Protein AF-A0A6V7JGU9-F1 (afdb_monomer_lite)

Radius of gyration: 13.36 Å; chains: 1; bounding box: 26×25×40 Å

Organism: NCBI:txid1563983

pLDDT: mean 77.05, std 13.01, range [39.75, 91.19]

Secondary structure (DSSP, 8-state):
---------EEEESSSSS--EEEEEPPGGG----EEEEEEEEETTTEEEEEEE------

Structure (mmCIF, N/CA/C/O backbone):
data_AF-A0A6V7JGU9-F1
#
_entry.id   AF-A0A6V7JGU9-F1
#
loop_
_atom_site.group_PDB
_atom_site.id
_atom_site.type_symbol
_atom_site.label_atom_id
_atom_site.label_alt_id
_atom_site.label_comp_id
_atom_site.label_asym_id
_atom_site.label_entity_id
_atom_site.label_seq_id
_atom_site.pdbx_PDB_ins_code
_atom_site.Cartn_x
_atom_site.Cartn_y
_atom_site.Cartn_z
_atom_site.occupancy
_atom_site.B_iso_or_equiv
_atom_site.auth_seq_id
_atom_site.auth_comp_id
_atom_site.auth_asym_id
_atom_site.auth_atom_id
_atom_site.pdbx_PDB_model_num
ATOM 1 N N . ALA A 1 1 ? 6.082 -8.953 26.305 1.00 49.28 1 ALA A N 1
ATOM 2 C CA . ALA A 1 1 ? 5.458 -9.390 25.042 1.00 49.28 1 ALA A CA 1
ATOM 3 C C . ALA A 1 1 ? 4.938 -8.146 24.334 1.00 49.28 1 ALA A C 1
ATOM 5 O O . ALA A 1 1 ? 4.270 -7.356 24.989 1.00 49.28 1 ALA A O 1
ATOM 6 N N . GLY A 1 2 ? 5.332 -7.913 23.080 1.00 52.72 2 GLY A N 1
ATOM 7 C CA . GLY A 1 2 ? 4.833 -6.787 22.285 1.00 52.72 2 GLY A CA 1
ATOM 8 C C . G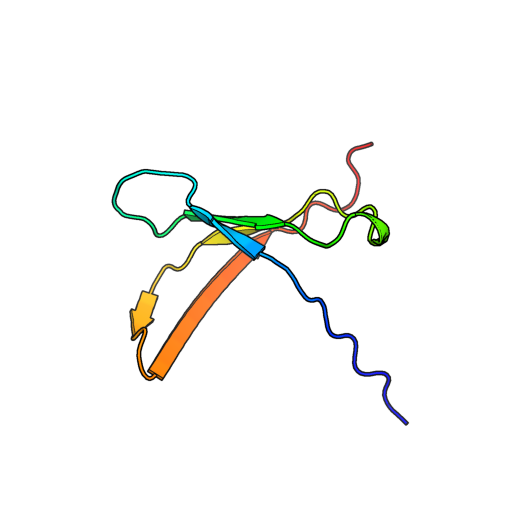LY A 1 2 ? 3.490 -7.140 21.652 1.00 52.72 2 GLY A C 1
ATOM 9 O O . GLY A 1 2 ? 3.281 -8.291 21.278 1.00 52.72 2 GLY A O 1
ATOM 10 N N . VAL A 1 3 ? 2.584 -6.170 21.568 1.00 60.06 3 VAL A N 1
ATOM 11 C CA . VAL A 1 3 ? 1.330 -6.314 20.823 1.00 60.06 3 VAL A CA 1
ATOM 12 C C . VAL A 1 3 ? 1.621 -5.942 19.374 1.00 60.06 3 VAL A C 1
ATOM 14 O O . VAL A 1 3 ? 1.997 -4.806 19.094 1.00 60.06 3 VAL A O 1
ATOM 17 N N . GLU A 1 4 ? 1.481 -6.900 18.463 1.00 50.59 4 GLU A N 1
ATOM 18 C CA . GLU A 1 4 ? 1.47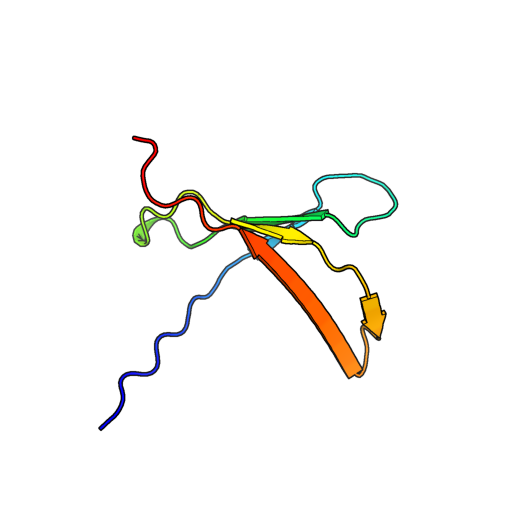8 -6.623 17.030 1.00 50.59 4 GLU A CA 1
ATOM 19 C C . GLU A 1 4 ? 0.117 -6.026 16.667 1.00 50.59 4 GLU A C 1
ATOM 21 O O . GLU A 1 4 ? -0.919 -6.674 16.813 1.00 50.59 4 GLU A O 1
ATOM 26 N N . MET A 1 5 ? 0.113 -4.766 16.239 1.00 58.06 5 MET A N 1
ATOM 27 C CA . MET A 1 5 ? -1.079 -4.130 15.689 1.00 58.06 5 MET A CA 1
ATOM 28 C C . MET A 1 5 ? -1.010 -4.238 14.172 1.00 58.06 5 MET A C 1
ATOM 30 O O . MET A 1 5 ? -0.276 -3.491 13.527 1.00 58.06 5 MET A O 1
ATOM 34 N N . SER A 1 6 ? -1.763 -5.176 13.606 1.00 62.78 6 SER A N 1
ATOM 35 C CA . SER A 1 6 ? -1.971 -5.270 12.166 1.00 62.78 6 SER A CA 1
ATOM 36 C C . SER A 1 6 ? -3.312 -4.638 11.794 1.00 62.78 6 SER A C 1
ATOM 38 O O . SER A 1 6 ? -4.330 -4.843 12.454 1.00 62.78 6 SER A O 1
ATOM 40 N N . TRP A 1 7 ? -3.308 -3.845 10.724 1.00 66.12 7 TRP A N 1
ATOM 41 C CA . TRP A 1 7 ? -4.505 -3.227 10.159 1.00 66.12 7 TRP A CA 1
ATOM 42 C C . TRP A 1 7 ? -4.684 -3.748 8.738 1.00 66.12 7 TRP A C 1
ATOM 44 O O . TRP A 1 7 ? -3.813 -3.562 7.891 1.00 66.12 7 TRP A O 1
ATOM 54 N N . VAL A 1 8 ? -5.806 -4.415 8.469 1.00 78.31 8 VAL A N 1
ATOM 55 C CA . VAL A 1 8 ? -6.132 -4.917 7.127 1.00 78.31 8 VAL A CA 1
ATOM 56 C C . VAL A 1 8 ? -7.033 -3.901 6.438 1.00 78.31 8 VAL A C 1
ATOM 58 O O . VAL A 1 8 ? -8.171 -3.713 6.855 1.00 78.31 8 VAL A O 1
ATOM 61 N N . GLY A 1 9 ? -6.535 -3.240 5.395 1.00 80.50 9 GLY A N 1
ATOM 62 C CA . GLY A 1 9 ? -7.279 -2.243 4.622 1.00 80.50 9 GLY A CA 1
ATOM 63 C C . GLY A 1 9 ? -7.345 -2.565 3.130 1.00 80.50 9 GLY A C 1
ATOM 64 O O . GLY A 1 9 ? -6.721 -3.507 2.649 1.00 80.50 9 GLY A O 1
ATOM 65 N N . THR A 1 10 ? -8.120 -1.777 2.385 1.00 85.44 10 THR A N 1
ATOM 66 C CA . THR A 1 10 ? -8.193 -1.826 0.914 1.00 85.44 10 THR A CA 1
ATOM 67 C C . THR A 1 10 ? -7.674 -0.518 0.326 1.00 85.44 10 THR A C 1
ATOM 69 O O . THR A 1 10 ? -8.135 0.548 0.729 1.00 85.44 10 THR A O 1
ATOM 72 N N . PHE A 1 11 ? -6.759 -0.598 -0.642 1.00 84.50 11 PHE A N 1
ATOM 73 C CA . PHE A 1 11 ? -6.291 0.554 -1.415 1.00 84.50 11 PHE A CA 1
ATOM 74 C C . PHE A 1 11 ? -7.245 0.822 -2.583 1.00 84.50 11 PHE A C 1
ATOM 76 O O . PHE A 1 11 ? -7.421 -0.029 -3.453 1.00 84.50 11 PHE A O 1
ATOM 83 N N . ILE A 1 12 ? -7.865 2.000 -2.601 1.00 86.12 12 ILE A N 1
ATOM 84 C CA . ILE A 1 12 ? -8.811 2.420 -3.639 1.00 86.12 12 ILE A CA 1
ATOM 85 C C . ILE A 1 12 ? -8.152 3.524 -4.480 1.00 86.12 12 ILE A C 1
ATOM 87 O O . ILE A 1 12 ? -7.877 4.590 -3.930 1.00 86.12 12 ILE A O 1
ATOM 91 N N . PRO A 1 13 ? -7.895 3.304 -5.783 1.00 85.31 13 PRO A N 1
ATOM 92 C CA . PRO A 1 13 ? -7.409 4.335 -6.702 1.00 85.31 13 PRO A CA 1
ATOM 93 C C . PRO A 1 13 ? -8.270 5.601 -6.665 1.00 85.31 13 PRO A C 1
ATOM 95 O O . PRO A 1 13 ? -9.491 5.510 -6.798 1.00 85.31 13 PRO A O 1
ATOM 98 N N . LYS A 1 14 ? -7.653 6.780 -6.530 1.00 81.50 14 LYS A N 1
ATOM 99 C CA . LYS A 1 14 ? -8.384 8.059 -6.598 1.00 81.50 14 LYS A CA 1
ATOM 100 C C . LYS A 1 14 ? -8.568 8.584 -8.022 1.00 81.50 14 LYS A C 1
ATOM 102 O O . LYS A 1 14 ? -9.572 9.229 -8.299 1.00 81.50 14 LYS A O 1
ATOM 107 N N . ASN A 1 15 ? -7.625 8.287 -8.916 1.00 78.12 15 ASN A N 1
ATOM 108 C CA . ASN A 1 15 ? -7.589 8.810 -10.282 1.00 78.12 15 ASN A CA 1
ATOM 109 C C . ASN A 1 15 ? -7.392 7.688 -11.306 1.00 78.12 15 ASN A C 1
ATOM 111 O O . ASN A 1 15 ? -6.884 6.617 -10.980 1.00 78.12 15 ASN A O 1
ATOM 115 N N . SER A 1 16 ? -7.776 7.945 -12.559 1.00 71.38 16 SER A N 1
ATOM 116 C CA . SER A 1 16 ? -7.718 6.962 -13.647 1.00 71.38 16 SER A CA 1
ATOM 117 C C . SER A 1 16 ? -6.353 6.841 -14.334 1.00 71.38 16 SER A C 1
ATOM 119 O O . SER A 1 16 ? -6.167 5.859 -15.041 1.00 71.38 16 SER A O 1
ATOM 121 N N . CYS A 1 17 ? -5.432 7.806 -14.163 1.00 62.09 17 CYS A N 1
ATOM 122 C CA . CYS A 1 17 ? -3.997 7.729 -14.503 1.00 62.09 17 CYS A CA 1
ATOM 123 C C . CYS A 1 17 ? -3.296 9.099 -14.325 1.00 62.09 17 CYS A C 1
ATOM 125 O O . CYS A 1 17 ? -3.877 10.105 -14.733 1.00 62.09 17 CYS A O 1
ATOM 127 N N . PRO A 1 18 ? -2.037 9.154 -13.838 1.00 57.44 18 PRO A N 1
ATOM 128 C CA . PRO A 1 18 ? -1.301 8.071 -13.184 1.00 57.44 18 PRO A CA 1
ATOM 129 C C . PRO A 1 18 ? -1.873 7.766 -11.790 1.00 57.44 18 PRO A C 1
ATOM 131 O O . PRO A 1 18 ? -2.304 8.660 -11.067 1.00 57.44 18 PRO A O 1
ATOM 134 N N . VAL A 1 19 ? -1.897 6.482 -11.421 1.00 68.19 19 VAL A N 1
ATOM 135 C CA . VAL A 1 19 ? -2.474 6.001 -10.155 1.00 68.19 19 VAL A CA 1
ATOM 136 C C . VAL A 1 19 ? -1.387 5.916 -9.085 1.00 68.19 19 VAL A C 1
ATOM 138 O O . VAL A 1 19 ? -0.953 4.830 -8.702 1.00 68.19 19 VAL A O 1
ATOM 141 N N . ASN A 1 20 ? -0.885 7.064 -8.638 1.00 84.50 20 ASN A N 1
ATOM 142 C CA . ASN A 1 20 ? -0.029 7.122 -7.452 1.00 84.50 20 ASN A CA 1
ATOM 143 C C . ASN A 1 20 ? -0.826 7.455 -6.185 1.00 84.50 20 ASN A C 1
ATOM 145 O O . ASN A 1 20 ? -0.337 7.169 -5.102 1.00 84.50 20 ASN A O 1
ATOM 149 N N . GLU A 1 21 ? -2.036 8.002 -6.304 1.00 87.06 21 GLU A N 1
ATOM 150 C CA . GLU A 1 21 ? -2.899 8.382 -5.181 1.00 87.06 21 GLU A CA 1
ATOM 151 C C . GLU A 1 21 ? -3.978 7.332 -4.892 1.00 87.06 21 GLU A C 1
ATOM 153 O O . GLU A 1 21 ? -4.740 6.923 -5.776 1.00 87.06 21 GLU A O 1
ATOM 158 N N . TYR A 1 22 ? -4.078 6.943 -3.624 1.00 87.25 22 TYR A N 1
ATOM 159 C CA . TYR A 1 22 ? -5.004 5.936 -3.132 1.00 87.25 22 TYR A CA 1
ATOM 160 C C . TYR A 1 22 ? -5.667 6.397 -1.841 1.00 87.25 22 TYR A C 1
ATOM 162 O O . TYR A 1 22 ? -5.102 7.135 -1.037 1.00 87.25 22 TYR A O 1
ATOM 170 N N . PHE A 1 23 ? -6.869 5.895 -1.616 1.00 87.31 23 PHE A N 1
ATOM 171 C CA . PHE A 1 23 ? -7.524 5.949 -0.325 1.00 87.31 23 PHE A CA 1
ATOM 172 C C . PHE A 1 23 ? -7.456 4.576 0.338 1.00 87.31 23 PHE A C 1
ATOM 174 O O . PHE A 1 23 ? -7.944 3.587 -0.215 1.00 87.31 23 PHE A O 1
ATOM 181 N N . VAL A 1 24 ? -6.841 4.509 1.514 1.00 86.94 24 VAL A N 1
ATOM 182 C CA . VAL A 1 24 ? -6.768 3.304 2.341 1.00 86.94 24 VAL A CA 1
ATOM 183 C C . VAL A 1 24 ? -8.007 3.254 3.211 1.00 86.94 24 VAL A C 1
ATOM 185 O O . VAL A 1 24 ? -8.146 4.015 4.165 1.00 86.94 24 VAL A O 1
ATOM 188 N N . LYS A 1 25 ? -8.915 2.339 2.884 1.00 85.31 25 LYS A N 1
ATOM 189 C CA . LYS A 1 25 ? -10.131 2.118 3.660 1.00 85.31 25 LYS A CA 1
ATOM 190 C C . LYS A 1 25 ? -9.930 0.977 4.648 1.00 85.31 25 LYS A C 1
ATOM 192 O O . LYS A 1 25 ? -9.625 -0.144 4.239 1.00 85.31 25 LYS A O 1
ATOM 197 N N . PHE A 1 26 ? -10.163 1.248 5.927 1.00 82.88 26 PHE A N 1
ATOM 198 C CA . PHE A 1 26 ? -10.136 0.239 6.985 1.00 82.88 26 PHE A CA 1
ATOM 199 C C . PHE A 1 26 ? -11.506 -0.436 7.180 1.00 82.88 26 PHE A C 1
ATOM 201 O O . PHE A 1 26 ? -12.527 0.051 6.675 1.00 82.88 26 PHE A O 1
ATOM 208 N N . PRO A 1 27 ? -11.565 -1.588 7.875 1.00 79.00 27 PRO A N 1
ATOM 209 C CA . PRO A 1 27 ? -12.808 -2.309 8.103 1.00 79.00 27 PRO A CA 1
ATOM 210 C C . PRO A 1 27 ? -13.781 -1.473 8.932 1.00 79.00 27 PRO A C 1
ATOM 212 O O . PRO A 1 27 ? -13.377 -0.782 9.853 1.00 79.00 27 PRO A O 1
ATOM 215 N N . ARG A 1 28 ? -15.090 -1.600 8.690 1.00 73.19 28 ARG A N 1
ATOM 216 C CA . ARG A 1 28 ? -16.118 -0.758 9.338 1.00 73.19 28 ARG A CA 1
ATOM 217 C C . ARG A 1 28 ? -16.041 -0.715 10.875 1.00 73.19 28 ARG A C 1
ATOM 219 O O . ARG A 1 28 ? -16.434 0.280 11.471 1.00 73.19 28 ARG A O 1
ATOM 226 N N . HIS A 1 29 ? -15.563 -1.786 11.508 1.00 76.31 29 HIS A N 1
ATOM 227 C CA . HIS A 1 29 ? -15.425 -1.865 12.963 1.00 76.31 29 HIS A CA 1
ATOM 228 C C . HIS A 1 29 ? -14.278 -1.010 13.527 1.00 76.31 29 HIS A C 1
ATOM 230 O O . HIS A 1 29 ? -14.264 -0.787 14.732 1.00 76.31 29 HIS A O 1
ATOM 236 N N . SER A 1 30 ? -13.345 -0.525 12.696 1.00 74.81 30 SER A N 1
ATOM 237 C CA . SER A 1 30 ? -12.273 0.372 13.145 1.00 74.81 30 SER A CA 1
ATOM 238 C C . SER A 1 30 ? -12.783 1.763 13.509 1.00 74.81 30 SER A C 1
ATOM 240 O O . SER A 1 30 ? -12.105 2.465 14.248 1.00 74.81 30 SER A O 1
ATOM 242 N N . GLN A 1 31 ? -13.947 2.169 12.978 1.00 75.50 31 GLN A N 1
ATOM 243 C CA . GLN A 1 31 ? -14.440 3.556 13.028 1.00 75.50 31 GLN A CA 1
ATOM 244 C C . GLN A 1 31 ? -13.417 4.583 12.505 1.00 75.50 31 GLN A C 1
ATOM 246 O O . GLN A 1 31 ? -13.536 5.774 12.771 1.00 75.50 31 GLN A O 1
ATOM 251 N N . ASP A 1 32 ? -12.417 4.116 11.759 1.00 79.62 32 ASP A N 1
ATOM 252 C CA . ASP A 1 32 ? -11.376 4.937 11.164 1.00 79.62 32 ASP A CA 1
ATOM 253 C C . ASP A 1 32 ? -11.889 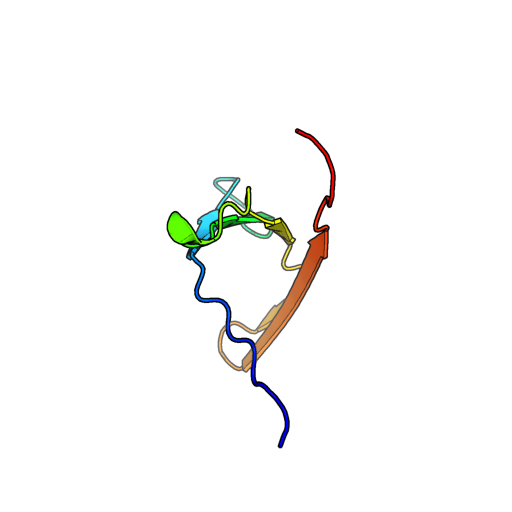5.457 9.815 1.00 79.62 32 ASP A C 1
ATOM 255 O O . ASP A 1 32 ? -12.411 4.662 9.017 1.00 79.62 32 ASP A O 1
ATOM 259 N N . PRO A 1 33 ? -11.781 6.768 9.543 1.00 78.50 33 PRO A N 1
ATOM 260 C CA . PRO A 1 33 ? -12.277 7.338 8.304 1.00 78.50 33 PRO A CA 1
ATOM 261 C C . PRO A 1 33 ? -11.462 6.864 7.100 1.00 78.50 33 PRO A C 1
ATOM 263 O O . PRO A 1 33 ? -11.962 6.979 5.990 1.00 78.50 33 PRO A O 1
ATOM 266 N N . GLY A 1 34 ? -10.275 6.288 7.293 1.00 84.25 34 GLY A N 1
ATOM 267 C CA . GLY A 1 34 ? -9.328 5.919 6.253 1.00 84.25 34 GLY A CA 1
ATOM 268 C C . GLY A 1 34 ? -8.155 6.892 6.179 1.00 84.25 34 GLY A C 1
ATOM 269 O O . GLY A 1 34 ? -8.130 7.937 6.829 1.00 84.25 34 GLY A O 1
ATOM 270 N N . ILE A 1 35 ? -7.163 6.539 5.363 1.00 87.62 35 ILE A N 1
ATOM 271 C CA . ILE A 1 35 ? -5.949 7.337 5.162 1.00 87.62 35 ILE A CA 1
ATOM 272 C C . ILE A 1 35 ? -5.769 7.621 3.680 1.00 87.62 35 ILE A C 1
ATOM 274 O O . ILE A 1 35 ? -5.797 6.713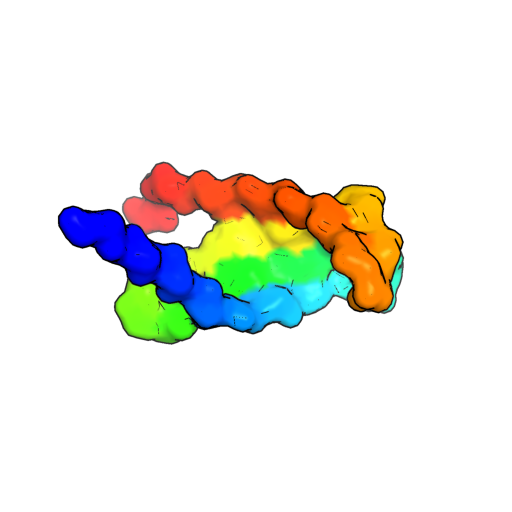 2.850 1.00 87.62 35 ILE A O 1
ATOM 278 N N . ASP A 1 36 ? -5.506 8.880 3.356 1.00 86.44 36 ASP A N 1
ATOM 279 C CA . ASP A 1 36 ? -4.987 9.239 2.045 1.00 86.44 36 ASP A CA 1
ATOM 280 C C . ASP A 1 36 ? -3.527 8.820 1.947 1.00 86.44 36 ASP A C 1
ATOM 282 O O . ASP A 1 36 ? -2.695 9.240 2.755 1.00 86.44 36 ASP A O 1
ATOM 286 N N . ALA A 1 37 ? -3.231 7.982 0.958 1.00 87.19 37 ALA A N 1
ATOM 287 C CA . ALA A 1 37 ? -1.909 7.444 0.710 1.00 87.19 37 ALA A CA 1
ATOM 288 C C . ALA A 1 37 ? -1.457 7.749 -0.713 1.00 87.19 37 ALA A C 1
ATOM 290 O O . ALA A 1 37 ? -2.245 7.749 -1.660 1.00 87.19 37 ALA A O 1
ATOM 291 N N . VAL A 1 38 ? -0.158 7.961 -0.872 1.00 89.12 38 VAL A N 1
ATOM 292 C CA . VAL A 1 38 ? 0.457 8.147 -2.178 1.00 89.12 38 VAL A CA 1
ATOM 293 C C . VAL A 1 38 ? 1.725 7.314 -2.274 1.00 89.12 38 VAL A C 1
ATOM 295 O O . VAL A 1 38 ? 2.510 7.231 -1.327 1.00 89.12 38 VAL A O 1
ATOM 298 N N . PHE A 1 39 ? 1.937 6.733 -3.449 1.00 88.31 39 PHE A N 1
ATOM 299 C CA . PHE A 1 39 ? 3.105 5.935 -3.795 1.00 88.31 39 PHE A CA 1
ATOM 300 C C . PHE A 1 39 ? 4.027 6.739 -4.721 1.00 88.31 39 PHE A C 1
ATOM 302 O O . PHE A 1 39 ? 3.857 6.697 -5.940 1.00 88.31 39 PHE A O 1
ATOM 309 N N . PRO A 1 40 ? 4.981 7.523 -4.184 1.00 86.62 40 PRO A N 1
ATOM 310 C CA . PRO A 1 40 ? 5.875 8.347 -4.999 1.00 86.62 40 PRO A CA 1
ATOM 311 C C . PRO A 1 40 ? 6.834 7.519 -5.858 1.00 86.62 40 PRO A C 1
ATOM 313 O O . PRO A 1 40 ? 7.289 8.002 -6.891 1.00 86.62 40 PRO A O 1
ATOM 316 N N . ALA A 1 41 ? 7.158 6.298 -5.427 1.00 87.56 41 ALA A N 1
ATOM 317 C CA . ALA A 1 41 ? 8.012 5.378 -6.158 1.00 87.56 41 ALA A CA 1
ATOM 318 C C . ALA A 1 41 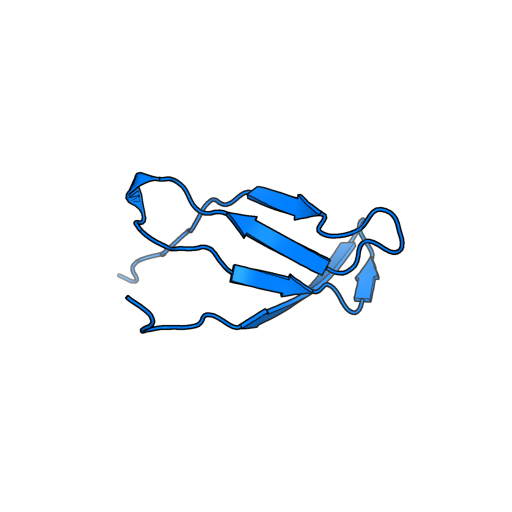? 7.677 3.934 -5.777 1.00 87.56 41 ALA A C 1
ATOM 320 O O . ALA A 1 41 ? 7.429 3.633 -4.605 1.00 87.56 41 ALA A O 1
ATOM 321 N N . ALA A 1 42 ? 7.689 3.053 -6.770 1.00 86.38 42 ALA A N 1
ATOM 322 C CA . ALA A 1 42 ? 7.462 1.634 -6.581 1.00 86.38 42 ALA A CA 1
ATOM 323 C C . ALA A 1 42 ? 8.189 0.828 -7.658 1.00 86.38 42 ALA A C 1
ATOM 325 O O . ALA A 1 42 ? 8.181 1.191 -8.835 1.00 86.38 42 ALA A O 1
ATOM 326 N N . ASP A 1 43 ? 8.755 -0.287 -7.230 1.00 87.88 43 ASP A N 1
ATOM 327 C CA . ASP A 1 43 ? 8.955 -1.484 -8.026 1.00 87.88 43 ASP A CA 1
ATOM 328 C C . ASP A 1 43 ? 7.907 -2.489 -7.539 1.00 87.88 43 ASP A C 1
ATOM 330 O O . ASP A 1 43 ? 8.060 -3.093 -6.479 1.00 87.88 43 ASP A O 1
ATOM 334 N N . TRP A 1 44 ? 6.804 -2.628 -8.274 1.00 83.50 44 TRP A N 1
ATOM 335 C CA . TRP A 1 44 ? 5.660 -3.428 -7.828 1.00 83.50 44 TRP A CA 1
ATOM 336 C C . TRP A 1 44 ? 5.986 -4.908 -7.587 1.00 83.50 44 TRP A C 1
ATOM 338 O O . TRP A 1 44 ? 5.232 -5.569 -6.874 1.00 83.50 44 TRP A O 1
ATOM 348 N N . ASP A 1 45 ? 7.107 -5.402 -8.115 1.00 90.56 45 ASP A N 1
ATOM 349 C CA . ASP A 1 45 ? 7.565 -6.773 -7.906 1.00 90.56 45 ASP A CA 1
ATOM 350 C C . ASP A 1 45 ? 8.429 -6.921 -6.640 1.00 90.56 45 ASP A C 1
ATOM 352 O O . ASP A 1 45 ? 8.572 -8.030 -6.119 1.00 90.56 45 ASP A O 1
ATOM 356 N N . SER A 1 46 ? 8.987 -5.820 -6.120 1.00 91.19 46 SER A N 1
ATOM 357 C CA . SER A 1 46 ? 10.025 -5.856 -5.079 1.00 91.19 46 SER A CA 1
ATOM 358 C C . SER A 1 46 ? 9.764 -4.944 -3.878 1.00 91.19 46 SER A C 1
ATOM 360 O O . SER A 1 46 ? 9.924 -5.369 -2.733 1.00 91.19 46 SER A O 1
ATOM 362 N N . TRP A 1 47 ? 9.427 -3.671 -4.100 1.00 90.00 47 TRP 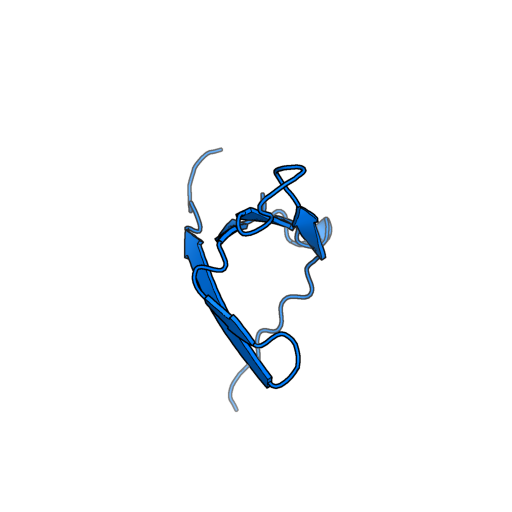A N 1
ATOM 363 C CA . TRP A 1 47 ? 9.321 -2.665 -3.041 1.00 90.00 47 TRP A CA 1
ATOM 364 C C . TRP A 1 47 ? 8.415 -1.495 -3.424 1.00 90.00 47 TRP A C 1
ATOM 366 O O . TRP A 1 47 ? 8.347 -1.065 -4.569 1.00 90.00 47 TRP A O 1
ATOM 376 N N . VAL A 1 48 ? 7.779 -0.886 -2.425 1.00 87.62 48 VAL A N 1
ATOM 377 C CA . VAL A 1 48 ? 7.029 0.365 -2.588 1.00 87.62 48 VAL A CA 1
ATOM 378 C C . VAL A 1 48 ? 7.448 1.360 -1.513 1.00 87.62 48 VAL A C 1
ATOM 380 O O . VAL A 1 48 ? 7.704 0.980 -0.370 1.00 87.62 48 VAL A O 1
ATOM 383 N N . ILE A 1 49 ? 7.497 2.644 -1.861 1.00 87.81 49 ILE A N 1
ATOM 384 C CA . ILE A 1 49 ? 7.492 3.731 -0.882 1.00 87.81 49 ILE A CA 1
ATOM 385 C C . ILE A 1 49 ? 6.064 4.259 -0.837 1.00 87.81 49 ILE A C 1
ATOM 387 O O . ILE A 1 49 ? 5.509 4.599 -1.877 1.00 87.81 49 ILE A O 1
ATOM 391 N N . ALA A 1 50 ? 5.481 4.335 0.357 1.00 86.88 50 ALA A N 1
ATOM 392 C CA . ALA A 1 50 ? 4.161 4.906 0.582 1.00 86.88 50 ALA A CA 1
ATOM 393 C C . ALA A 1 50 ? 4.254 6.003 1.645 1.00 86.88 50 ALA A C 1
ATOM 395 O O . ALA A 1 50 ? 4.859 5.795 2.698 1.00 86.88 50 ALA A O 1
ATOM 396 N N . TYR A 1 51 ? 3.642 7.157 1.387 1.00 87.19 51 TYR A N 1
ATOM 397 C CA . TYR A 1 51 ? 3.379 8.165 2.411 1.00 87.19 51 TYR A CA 1
ATOM 398 C C . TYR A 1 51 ? 1.878 8.295 2.620 1.00 87.19 51 TYR A C 1
ATOM 400 O O . TYR A 1 51 ? 1.110 8.227 1.665 1.00 87.19 51 TYR A O 1
ATOM 408 N N . GLY A 1 52 ? 1.458 8.493 3.866 1.00 83.44 52 GLY A N 1
ATOM 409 C CA . GLY A 1 52 ? 0.067 8.760 4.198 1.00 83.44 52 GLY A CA 1
ATOM 410 C C . GLY A 1 52 ? -0.032 9.726 5.365 1.00 83.44 52 GLY A C 1
ATOM 411 O O . GLY A 1 52 ? 0.818 9.721 6.257 1.00 83.44 52 GLY A O 1
ATOM 412 N N . CYS A 1 53 ? -1.052 10.578 5.343 1.00 80.12 53 CYS A N 1
ATOM 413 C CA . CYS A 1 53 ? -1.342 11.492 6.440 1.00 80.12 53 CYS A CA 1
ATOM 414 C C . CYS A 1 53 ? -2.604 11.012 7.152 1.00 80.12 53 CYS A C 1
ATOM 416 O O . CYS A 1 53 ? -3.696 11.067 6.591 1.00 80.12 53 CYS A O 1
ATOM 418 N N . TYR A 1 54 ? -2.451 10.533 8.386 1.00 75.50 54 TYR A N 1
ATOM 419 C CA . TYR A 1 54 ? -3.593 10.246 9.242 1.00 75.50 54 TYR A CA 1
ATOM 420 C C . TYR A 1 54 ? -4.047 11.538 9.919 1.00 75.50 54 TYR A C 1
ATOM 422 O O . TYR A 1 54 ? -3.314 12.123 10.720 1.00 75.50 54 TYR A O 1
ATOM 430 N N . GLN A 1 55 ? -5.252 11.993 9.592 1.00 70.69 55 GLN A N 1
ATOM 431 C CA . GLN A 1 55 ? -5.852 13.152 10.239 1.00 70.69 55 GLN A CA 1
ATOM 432 C C . GLN A 1 55 ? -6.617 12.700 11.482 1.00 70.69 55 GLN A C 1
ATOM 434 O O . GLN A 1 55 ? -7.772 12.285 11.415 1.00 70.69 55 GLN A O 1
ATOM 439 N N . GLN A 1 56 ? -5.963 12.780 12.639 1.00 64.69 56 GLN A N 1
ATOM 440 C CA . GLN A 1 56 ? -6.599 12.498 13.920 1.00 64.69 56 GLN A CA 1
ATOM 441 C C . GLN A 1 56 ? -7.361 13.746 14.402 1.00 64.69 56 GLN A C 1
ATOM 443 O O . GLN A 1 56 ? -6.732 14.717 14.815 1.00 64.69 56 GLN A O 1
ATOM 448 N N . GLY A 1 57 ? -8.702 13.721 14.373 1.00 57.38 57 GLY A N 1
ATOM 449 C CA . GLY A 1 57 ? -9.523 14.694 15.118 1.00 57.38 57 GLY A CA 1
ATOM 450 C C . GLY A 1 57 ? -10.511 15.584 14.350 1.00 57.38 57 GLY A C 1
ATOM 451 O O . GLY A 1 57 ? -10.764 16.693 14.809 1.00 57.38 57 GLY A O 1
ATOM 452 N N . HIS A 1 58 ? -11.121 15.130 13.252 1.00 39.75 58 HIS A N 1
ATOM 453 C CA . HIS A 1 58 ? -12.274 15.830 12.662 1.00 39.75 58 HIS A CA 1
ATOM 454 C C . HIS A 1 58 ? -13.546 14.975 12.732 1.00 39.75 58 HIS A C 1
ATOM 456 O O . HIS A 1 58 ? -13.897 14.293 11.771 1.00 39.75 58 HIS A O 1
ATOM 462 N N . TYR A 1 59 ? -14.222 15.042 13.882 1.00 41.72 59 TYR A N 1
ATOM 463 C CA . TYR A 1 59 ? -15.642 14.717 14.040 1.00 41.72 59 TYR A CA 1
ATOM 464 C C . TYR A 1 59 ? -16.334 15.876 14.748 1.00 41.72 59 TYR A C 1
ATOM 466 O O . TYR A 1 59 ? -15.791 16.315 15.789 1.00 41.72 59 TYR A O 1
#

Foldseek 3Di:
DDDDDDWDWDWAFPDPPPRQWTWTGGDVVVVAPTWIKGFPDDPPVPDTDMDTDRDPDDD

Sequence (59 aa):
AGVEMSWVGTFIPKNSCPVNEYFVKFPRHSQDPGIDAVFPAADWDSWVIAYGCYQQGHY